Protein AF-A0A519VML8-F1 (afdb_monomer_lite)

pLDDT: mean 87.51, std 5.41, range [66.38, 92.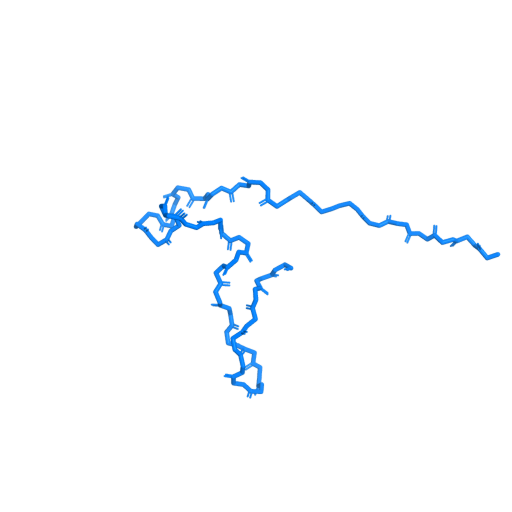19]

Sequence (42 aa):
MKVRKAVITAAARGERLYPVADTIQKAMLPVVDLDGLHKPVL

Foldseek 3Di:
DDDDDDDDDQPAQPCVPPPVSVPHGQQQAFDQDPVRDTDGND

Radius of gyration: 13.78 Å; chains: 1; bounding box: 30×24×37 Å

Structure (mmCIF, N/CA/C/O backbone):
data_AF-A0A519VML8-F1
#
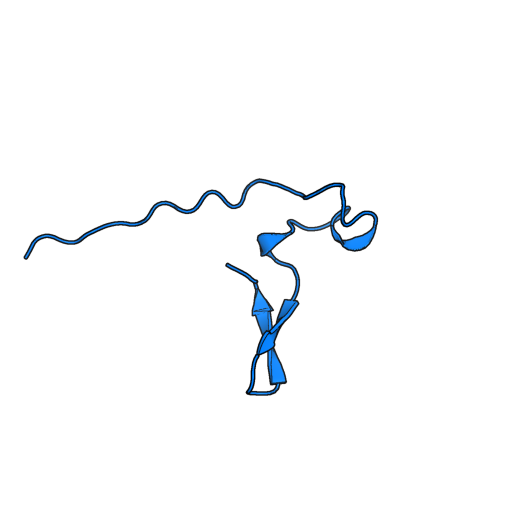_entry.id   AF-A0A519VML8-F1
#
loop_
_atom_site.group_PDB
_atom_site.id
_atom_site.type_symbol
_atom_site.label_atom_id
_atom_site.label_alt_id
_atom_site.label_comp_id
_atom_site.label_asym_id
_atom_site.label_entity_id
_atom_site.label_seq_id
_atom_site.pdbx_PDB_ins_code
_atom_site.Cartn_x
_atom_site.Cartn_y
_atom_site.Cartn_z
_atom_site.occupancy
_atom_site.B_iso_or_equiv
_atom_site.auth_seq_id
_atom_site.auth_comp_id
_atom_site.auth_asym_id
_atom_site.auth_atom_id
_atom_site.pdbx_PDB_model_num
ATOM 1 N N . MET A 1 1 ? -19.900 11.288 24.833 1.00 66.38 1 MET A N 1
ATOM 2 C CA . MET A 1 1 ? -19.168 10.286 24.022 1.00 66.38 1 MET A CA 1
ATOM 3 C C . MET A 1 1 ? -17.951 10.971 23.394 1.00 66.38 1 MET A C 1
ATOM 5 O O . MET A 1 1 ? -18.152 11.941 22.676 1.00 66.38 1 MET A O 1
ATOM 9 N N . LYS A 1 2 ? -16.703 10.578 23.704 1.00 78.12 2 LYS A N 1
ATOM 10 C CA . LYS A 1 2 ? -15.505 11.189 23.082 1.00 78.12 2 LYS A CA 1
ATOM 11 C C . LYS A 1 2 ? -15.214 10.491 21.749 1.00 78.12 2 LYS A C 1
ATOM 13 O O . LYS A 1 2 ? -14.747 9.356 21.747 1.00 78.12 2 LYS A O 1
ATOM 18 N N . VAL A 1 3 ? -15.509 11.155 20.632 1.00 85.44 3 VAL A N 1
ATOM 19 C CA . VAL A 1 3 ? -15.184 10.657 19.286 1.00 85.44 3 VAL A CA 1
ATOM 20 C C . VAL A 1 3 ? -13.678 10.780 19.067 1.00 85.44 3 VAL A C 1
ATOM 22 O O . VAL A 1 3 ? -13.123 11.873 19.177 1.00 85.44 3 VAL A O 1
ATOM 25 N N . ARG A 1 4 ? -13.011 9.664 18.764 1.00 90.44 4 ARG A N 1
ATOM 26 C CA . ARG A 1 4 ? -11.601 9.655 18.358 1.00 90.44 4 ARG A CA 1
ATOM 27 C C . ARG A 1 4 ? -11.537 9.814 16.843 1.00 90.44 4 ARG A C 1
ATOM 29 O O . ARG A 1 4 ? -12.121 9.012 16.124 1.00 90.44 4 ARG A O 1
ATOM 36 N N . LYS A 1 5 ? -10.863 10.863 16.375 1.00 91.81 5 LYS A N 1
ATOM 37 C CA . LYS A 1 5 ? -10.610 11.090 14.947 1.00 91.81 5 LYS A CA 1
ATOM 38 C C . LYS A 1 5 ? -9.247 10.513 14.579 1.00 91.81 5 LYS A C 1
ATOM 40 O O . LYS A 1 5 ? -8.312 10.611 15.371 1.00 91.81 5 LYS A O 1
ATOM 45 N N . ALA A 1 6 ? -9.151 9.948 13.383 1.00 91.88 6 ALA A N 1
ATOM 46 C CA . ALA A 1 6 ? -7.894 9.531 12.779 1.00 91.88 6 ALA A CA 1
ATOM 47 C C . ALA A 1 6 ? -7.525 10.501 11.650 1.00 91.88 6 ALA A C 1
ATOM 49 O O . ALA A 1 6 ? -8.403 10.993 10.941 1.00 91.88 6 ALA A O 1
ATOM 50 N N . VAL A 1 7 ? -6.231 10.770 11.497 1.00 91.94 7 VAL A N 1
ATOM 51 C CA . VAL A 1 7 ? -5.666 11.524 10.372 1.00 91.94 7 VAL A CA 1
ATOM 52 C C . VAL A 1 7 ? -4.732 10.576 9.631 1.00 91.94 7 VAL A C 1
ATOM 54 O O . VAL A 1 7 ? -3.863 9.969 10.254 1.00 91.94 7 VAL A O 1
ATOM 57 N N . ILE A 1 8 ? -4.931 10.428 8.322 1.00 90.69 8 ILE A N 1
ATOM 58 C CA . ILE A 1 8 ? -4.171 9.505 7.473 1.00 90.69 8 ILE A CA 1
ATOM 59 C C . ILE A 1 8 ? -3.387 10.326 6.451 1.00 90.69 8 ILE A C 1
ATOM 61 O O . ILE A 1 8 ? -3.966 11.074 5.664 1.00 90.69 8 ILE A O 1
ATOM 65 N N . THR A 1 9 ? -2.065 10.178 6.444 1.00 88.62 9 THR A N 1
ATOM 66 C CA . THR A 1 9 ? -1.197 10.844 5.466 1.00 88.62 9 THR A CA 1
ATOM 67 C C . THR A 1 9 ? -1.049 9.969 4.220 1.00 88.62 9 THR A C 1
ATOM 69 O O . THR A 1 9 ? -0.264 9.023 4.218 1.00 88.62 9 THR A O 1
ATOM 72 N N . ALA A 1 10 ? -1.771 10.303 3.146 1.00 88.50 10 ALA A N 1
ATOM 73 C CA .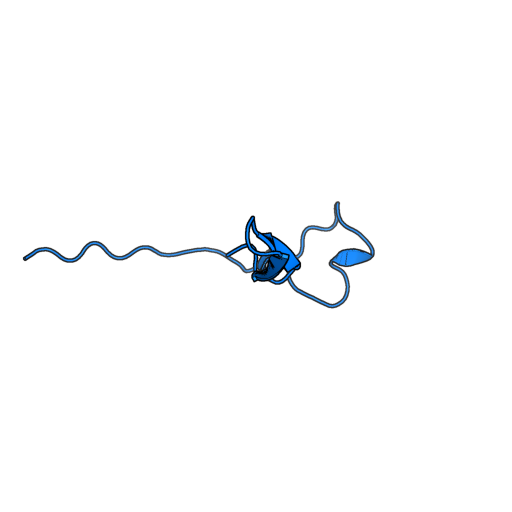 ALA A 1 10 ? -1.790 9.543 1.885 1.00 88.50 10 ALA A CA 1
ATOM 74 C C . ALA A 1 10 ? -1.036 10.219 0.712 1.00 88.50 10 ALA A C 1
ATOM 76 O O . ALA A 1 10 ? -1.192 9.826 -0.436 1.00 88.50 10 ALA A O 1
ATOM 77 N N . ALA A 1 11 ? -0.193 11.225 0.972 1.00 86.38 11 ALA A N 1
ATOM 78 C CA . ALA A 1 11 ? 0.397 12.068 -0.080 1.00 86.38 11 ALA A CA 1
ATOM 79 C C . ALA A 1 11 ? 1.587 11.450 -0.852 1.00 86.38 11 ALA A C 1
ATOM 81 O O . ALA A 1 11 ? 2.005 11.986 -1.877 1.00 86.38 11 ALA A O 1
ATOM 82 N N . ALA A 1 12 ? 2.179 10.356 -0.365 1.00 86.31 12 ALA A N 1
ATOM 83 C CA . ALA A 1 12 ? 3.404 9.807 -0.944 1.00 86.31 12 ALA A CA 1
ATOM 84 C C . ALA A 1 12 ? 3.139 8.963 -2.205 1.00 86.31 12 ALA A C 1
ATOM 86 O O . ALA A 1 12 ? 2.313 8.048 -2.199 1.00 86.31 12 ALA A O 1
ATOM 87 N N . ARG A 1 13 ? 3.922 9.210 -3.262 1.00 85.56 13 ARG A N 1
ATOM 88 C CA . ARG A 1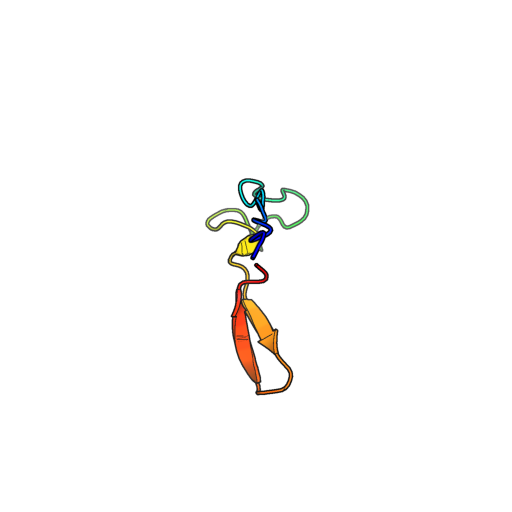 13 ? 3.841 8.478 -4.536 1.00 85.56 13 ARG A CA 1
ATOM 89 C C . ARG A 1 13 ? 4.587 7.138 -4.516 1.00 85.56 13 ARG A C 1
ATOM 91 O O . ARG A 1 13 ? 4.107 6.172 -5.078 1.00 85.56 13 ARG A O 1
ATOM 98 N N . GLY A 1 14 ? 5.695 7.035 -3.779 1.00 85.88 14 GLY A N 1
ATOM 99 C CA . GLY A 1 14 ? 6.433 5.777 -3.615 1.00 85.88 14 GLY A CA 1
ATOM 100 C C . GLY A 1 14 ? 7.265 5.392 -4.841 1.00 85.88 14 GLY A C 1
ATOM 101 O O . GLY A 1 14 ? 6.968 4.406 -5.497 1.00 85.88 14 GLY A O 1
ATOM 102 N N . GLU A 1 15 ? 8.351 6.128 -5.089 1.00 88.94 15 GLU A N 1
ATOM 103 C CA . GLU A 1 15 ? 9.287 5.957 -6.220 1.00 88.94 15 GLU A CA 1
ATOM 104 C C . GLU A 1 15 ? 9.841 4.529 -6.385 1.00 88.94 15 GLU A C 1
ATOM 106 O O . GLU A 1 15 ? 10.087 4.078 -7.497 1.00 88.94 15 GLU A O 1
ATOM 111 N N . ARG A 1 16 ? 9.938 3.757 -5.294 1.00 91.94 16 ARG A N 1
ATOM 112 C CA . ARG A 1 16 ? 10.293 2.323 -5.328 1.00 91.94 16 ARG A CA 1
ATOM 113 C C . ARG A 1 16 ? 9.349 1.466 -6.178 1.00 91.94 16 ARG A C 1
ATOM 115 O O . ARG A 1 16 ? 9.704 0.347 -6.523 1.00 91.94 16 ARG A O 1
ATOM 122 N N . LEU A 1 17 ? 8.145 1.961 -6.451 1.00 90.88 17 LEU A N 1
ATOM 123 C CA . LEU A 1 17 ? 7.139 1.306 -7.280 1.00 90.88 17 LEU A CA 1
ATOM 124 C C . LEU A 1 17 ? 7.153 1.828 -8.719 1.00 90.88 17 LEU A C 1
ATOM 126 O O . LEU A 1 17 ? 6.204 1.566 -9.451 1.00 90.88 17 LEU A O 1
ATOM 130 N N . TYR A 1 18 ? 8.167 2.587 -9.141 1.00 90.44 18 TYR A N 1
ATOM 131 C CA . TYR A 1 18 ? 8.273 3.020 -10.530 1.00 90.44 18 TYR A CA 1
ATOM 132 C C . TYR A 1 18 ? 8.277 1.803 -11.480 1.00 90.44 18 TYR A C 1
ATOM 134 O O . TYR A 1 18 ? 8.995 0.835 -11.215 1.00 90.44 18 TYR A O 1
ATOM 142 N N . PRO A 1 19 ? 7.493 1.823 -12.577 1.00 92.19 19 PRO A N 1
ATOM 143 C CA . PRO A 1 19 ? 6.664 2.934 -13.081 1.00 92.19 19 PRO A CA 1
ATOM 144 C C . PRO A 1 19 ? 5.200 2.935 -12.597 1.00 92.19 19 PRO A C 1
ATOM 146 O O . PRO A 1 19 ? 4.430 3.822 -12.947 1.00 92.19 19 PRO A O 1
ATOM 149 N N . VAL A 1 20 ? 4.791 1.958 -11.789 1.00 91.38 20 VAL A N 1
ATOM 150 C CA . VAL A 1 20 ? 3.391 1.705 -11.401 1.00 91.38 20 VAL A CA 1
ATOM 151 C C . VAL A 1 20 ? 2.733 2.904 -10.708 1.00 91.38 20 VAL A C 1
ATOM 153 O O . VAL A 1 20 ? 1.565 3.193 -10.953 1.00 91.38 20 VAL A O 1
ATOM 156 N N . ALA A 1 21 ? 3.472 3.622 -9.861 1.00 92.12 21 ALA A N 1
ATOM 157 C CA . ALA A 1 21 ? 2.951 4.789 -9.147 1.00 92.12 21 ALA A CA 1
ATOM 158 C C . ALA A 1 21 ? 3.261 6.134 -9.837 1.00 92.12 21 ALA A C 1
ATOM 160 O O . ALA A 1 21 ? 3.067 7.194 -9.244 1.00 92.12 21 ALA A O 1
ATOM 161 N N . ASP A 1 22 ? 3.758 6.136 -11.075 1.00 91.81 22 ASP A N 1
ATOM 162 C CA . ASP A 1 22 ? 4.193 7.375 -11.734 1.00 91.81 22 ASP A CA 1
ATOM 163 C C . ASP A 1 22 ? 3.014 8.313 -12.047 1.00 91.81 22 ASP A C 1
ATOM 165 O O . ASP A 1 22 ? 3.073 9.519 -11.807 1.00 91.81 22 ASP A O 1
ATOM 169 N N . THR A 1 23 ? 1.870 7.751 -12.445 1.00 89.38 23 THR A N 1
ATOM 170 C CA . THR A 1 23 ? 0.662 8.520 -12.784 1.00 89.38 23 THR A CA 1
ATOM 171 C C . THR A 1 23 ? -0.303 8.680 -11.604 1.00 89.38 23 THR A C 1
ATOM 173 O O . THR A 1 23 ? -0.909 9.741 -11.450 1.00 89.38 23 THR A O 1
ATOM 176 N N . ILE A 1 24 ? -0.393 7.690 -10.709 1.00 89.50 24 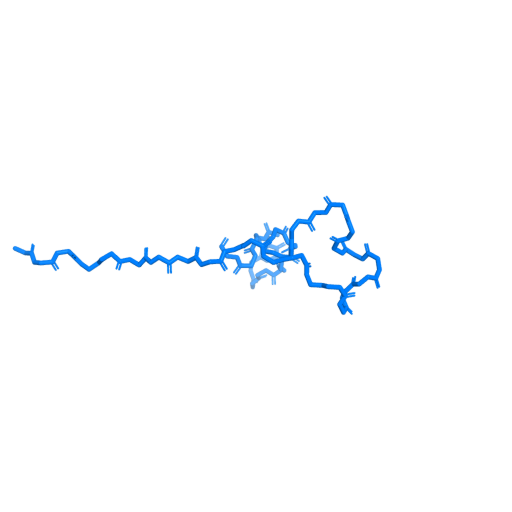ILE A N 1
ATOM 177 C CA . ILE A 1 24 ? -1.352 7.650 -9.586 1.00 89.50 24 ILE A CA 1
ATOM 178 C C . ILE A 1 24 ? -0.672 7.551 -8.213 1.00 89.50 24 ILE A C 1
ATOM 180 O O . ILE A 1 24 ? 0.442 7.056 -8.083 1.00 89.50 24 ILE A O 1
ATOM 184 N N . GLN A 1 25 ? -1.344 8.018 -7.154 1.00 90.44 25 GLN A N 1
ATOM 185 C CA . GLN A 1 25 ? -0.837 7.870 -5.783 1.00 90.44 25 GLN A CA 1
ATOM 186 C C . GLN A 1 25 ? -0.795 6.393 -5.377 1.00 90.44 25 GLN A C 1
ATOM 188 O O . GLN A 1 25 ? -1.741 5.654 -5.642 1.00 90.44 25 GLN A O 1
ATOM 193 N N . LYS A 1 26 ? 0.241 5.985 -4.631 1.00 91.06 26 LYS A N 1
ATOM 194 C CA . LYS A 1 26 ? 0.375 4.614 -4.108 1.00 91.06 26 LYS A CA 1
ATOM 195 C C . LYS A 1 26 ? -0.866 4.143 -3.343 1.00 91.06 26 LYS A C 1
ATOM 197 O O . LYS A 1 26 ? -1.235 2.980 -3.429 1.00 91.06 26 LYS A O 1
ATOM 202 N N . ALA A 1 27 ? -1.496 5.048 -2.596 1.00 90.19 27 ALA A N 1
ATOM 203 C CA . ALA A 1 27 ? -2.714 4.785 -1.830 1.00 90.19 27 ALA A CA 1
ATOM 204 C C . ALA A 1 27 ? -3.879 4.273 -2.695 1.00 90.19 27 ALA A C 1
ATOM 206 O O . ALA A 1 27 ? -4.712 3.509 -2.223 1.00 90.19 27 ALA A O 1
ATOM 207 N N . MET A 1 28 ? -3.908 4.679 -3.965 1.00 91.25 28 MET A N 1
ATOM 208 C CA . MET A 1 28 ? -4.973 4.370 -4.916 1.00 91.25 28 MET A CA 1
ATOM 209 C C . MET A 1 28 ? -4.696 3.098 -5.720 1.00 91.25 28 MET A C 1
ATOM 211 O O . MET A 1 28 ? -5.505 2.734 -6.572 1.00 91.25 28 MET A O 1
ATOM 215 N N . LEU A 1 29 ? -3.557 2.435 -5.494 1.00 91.25 29 LEU A N 1
ATOM 216 C CA . LEU A 1 29 ? -3.263 1.179 -6.169 1.00 91.25 29 LEU A CA 1
ATOM 217 C C . LEU A 1 29 ? -4.270 0.111 -5.728 1.00 91.25 29 LEU A C 1
ATOM 219 O O . LEU A 1 29 ? -4.537 -0.006 -4.531 1.00 91.25 29 LEU A O 1
ATOM 223 N N . PRO A 1 30 ? -4.843 -0.655 -6.670 1.00 89.56 30 PRO A N 1
ATOM 224 C CA . PRO A 1 30 ? -5.849 -1.643 -6.336 1.00 89.56 30 PRO A CA 1
ATOM 225 C C . PRO A 1 30 ? -5.205 -2.819 -5.607 1.00 89.56 30 PRO A C 1
ATOM 227 O O . PRO A 1 30 ? -4.265 -3.441 -6.105 1.00 89.56 30 PRO A O 1
ATOM 230 N N . VAL A 1 31 ? -5.758 -3.162 -4.451 1.00 89.50 31 VAL A N 1
ATOM 231 C CA . VAL A 1 31 ? -5.546 -4.454 -3.804 1.00 89.50 31 VAL A CA 1
ATOM 232 C C . VAL A 1 31 ? -6.793 -5.288 -4.040 1.00 89.50 31 VAL A C 1
ATOM 234 O O . VAL A 1 31 ? -7.915 -4.798 -3.908 1.00 89.50 31 VAL A O 1
ATOM 237 N N . VAL A 1 32 ? -6.585 -6.534 -4.461 1.00 89.31 32 VAL A N 1
ATOM 238 C CA . VAL A 1 32 ? -7.661 -7.516 -4.580 1.00 89.31 32 VAL A CA 1
ATOM 239 C C . VAL A 1 32 ? -7.957 -8.021 -3.178 1.00 89.31 32 VAL A C 1
ATOM 241 O O . VAL A 1 32 ? -7.079 -8.590 -2.526 1.00 89.31 32 VAL A O 1
ATOM 244 N N . ASP A 1 33 ? -9.169 -7.765 -2.710 1.00 83.56 33 ASP A N 1
ATOM 245 C CA . ASP A 1 33 ? -9.642 -8.262 -1.422 1.00 83.56 33 ASP A CA 1
ATOM 246 C C . ASP A 1 33 ? -10.147 -9.717 -1.562 1.00 83.56 33 ASP A C 1
ATOM 248 O O . ASP A 1 33 ? -10.223 -10.261 -2.667 1.00 83.56 33 ASP A O 1
ATOM 252 N N . LEU A 1 34 ? -10.470 -10.385 -0.452 1.00 85.94 34 LEU A N 1
ATOM 253 C CA . LEU A 1 34 ? -10.911 -11.792 -0.428 1.00 85.94 34 LEU A CA 1
ATOM 254 C C . LEU A 1 34 ? -12.183 -12.047 -1.258 1.00 85.94 34 LEU A C 1
ATOM 256 O O . LEU A 1 34 ? -12.440 -13.178 -1.665 1.00 85.94 34 LEU A O 1
ATOM 260 N N . ASP A 1 35 ? -12.968 -11.000 -1.505 1.00 88.25 35 ASP A N 1
ATOM 261 C CA . ASP A 1 35 ? -14.170 -11.000 -2.342 1.00 88.25 35 ASP A CA 1
ATOM 262 C C . ASP A 1 35 ? -13.873 -10.786 -3.842 1.00 88.25 35 ASP A C 1
ATOM 264 O O . ASP A 1 35 ? -14.793 -10.773 -4.660 1.00 88.25 35 ASP A O 1
ATOM 268 N N . GLY A 1 36 ? -12.601 -10.635 -4.221 1.00 83.94 36 GLY A N 1
ATOM 269 C CA . GLY A 1 36 ? -12.168 -10.417 -5.601 1.00 83.94 36 GLY A CA 1
ATOM 270 C C . GLY A 1 36 ? -12.365 -8.984 -6.104 1.00 83.94 36 GLY A C 1
ATOM 271 O O . GLY A 1 36 ? -12.080 -8.711 -7.271 1.00 83.94 36 GLY A O 1
ATOM 272 N N . LEU A 1 37 ? -12.839 -8.060 -5.260 1.00 87.94 37 LEU A N 1
ATOM 273 C CA . LEU A 1 37 ? -13.046 -6.666 -5.644 1.00 87.94 37 LEU A CA 1
ATOM 274 C C . LEU A 1 37 ? -11.757 -5.855 -5.495 1.00 87.94 37 LEU A C 1
ATOM 276 O O . LEU A 1 37 ? -11.009 -5.993 -4.527 1.00 87.94 37 LEU A O 1
ATOM 280 N N . HIS A 1 38 ? -11.528 -4.953 -6.450 1.00 87.88 38 HIS A N 1
ATOM 281 C CA . HIS A 1 38 ? -10.436 -3.990 -6.380 1.00 87.88 38 HIS A CA 1
ATOM 282 C C . HIS A 1 38 ? -10.803 -2.845 -5.440 1.00 87.88 38 HIS A C 1
ATOM 284 O O . HIS A 1 38 ? -11.753 -2.102 -5.698 1.00 87.88 38 HIS A O 1
ATOM 290 N N . LYS A 1 39 ? -10.025 -2.680 -4.371 1.00 86.56 39 LYS A N 1
ATOM 291 C CA . LYS A 1 39 ? -10.180 -1.584 -3.409 1.00 86.56 39 LYS A CA 1
ATOM 292 C C . LYS A 1 39 ? -8.856 -0.818 -3.292 1.00 86.56 39 LYS A C 1
ATOM 294 O O . LYS A 1 39 ? -7.798 -1.448 -3.372 1.00 86.56 39 LYS A O 1
ATOM 299 N N . PRO A 1 40 ? -8.879 0.520 -3.143 1.00 82.62 40 PRO A N 1
ATOM 300 C CA . PRO A 1 40 ? -7.690 1.276 -2.760 1.00 82.62 40 PRO A CA 1
ATOM 301 C C . PRO A 1 40 ? -7.095 0.734 -1.456 1.00 82.62 40 PRO A C 1
ATOM 303 O O . PRO A 1 40 ? -7.814 0.202 -0.611 1.00 82.62 40 PRO A O 1
ATOM 306 N N . VAL A 1 41 ? -5.782 0.884 -1.283 1.00 78.75 41 VAL A N 1
ATOM 307 C CA . VAL A 1 41 ? -5.057 0.423 -0.083 1.00 78.75 41 VAL A CA 1
ATOM 308 C C . VAL A 1 41 ? -5.490 1.179 1.184 1.00 78.75 41 VAL A C 1
ATOM 310 O O . VAL A 1 41 ? -5.312 0.659 2.287 1.00 78.75 41 VAL A O 1
A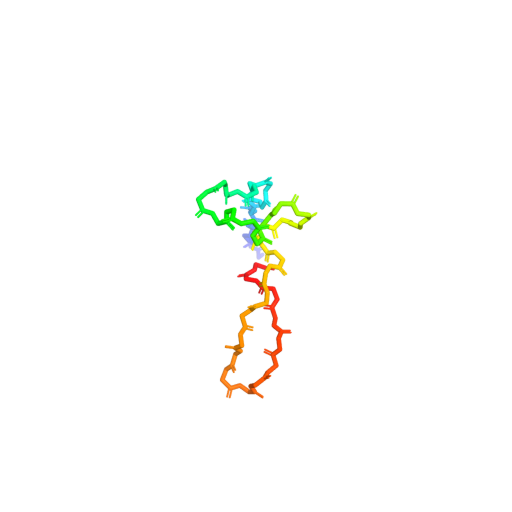TOM 313 N N . LEU A 1 42 ? -5.995 2.410 1.041 1.00 70.94 42 LEU A N 1
ATOM 314 C CA . LEU A 1 42 ? -6.316 3.340 2.132 1.00 70.94 42 LEU A CA 1
ATOM 315 C C . LEU A 1 42 ? -7.742 3.883 2.037 1.00 70.94 42 LEU A C 1
ATOM 317 O O . LEU A 1 42 ? -8.181 4.176 0.902 1.00 70.94 42 LEU A O 1
#

Secondary structure (DSSP, 8-state):
--PPP---------GGGTTTTSSS-GGGSEEEPTTS-EEE--